Protein AF-A0A820KQS1-F1 (afdb_monomer_lite)

Secondary structure (DSSP, 8-state):
-HHHHIIIIITT---HHHHHHHHHHHHHHTS-S-HHHHH-TTSTTSHHHHHHHHHHHTTT--HHHHHHHHHHHTT----HHHHHIIIIIS--TTSHHHHHHH-GGGTT-HHHHHHHHHHHHHHHHHHHTT--GGGGGGGGG--

Sequence (143 aa):
SIYRIISEGLVNVNNELFRDQFKKQFALDCLNISQDKLKQIYNPENPLYYLINIYKETKGTSQLVNDLICLTTNKIQFNINEILRDGFEKPTRTSCIYAILFEDYFKGSLLNQTIIDQLLALWNTWEDEGFRANQLQSWKKIF

pLDDT: mean 87.85, std 11.93, range [34.06, 97.31]

Structure (mmCIF, N/CA/C/O backbone):
data_AF-A0A820KQS1-F1
#
_entry.id   AF-A0A820KQS1-F1
#
loop_
_atom_site.group_PDB
_atom_site.id
_atom_site.type_symbol
_atom_site.label_atom_id
_atom_site.label_alt_id
_atom_site.label_comp_id
_atom_site.label_asym_id
_atom_site.label_entity_id
_atom_site.label_seq_id
_atom_site.pdbx_PDB_ins_code
_atom_site.Cartn_x
_atom_site.Cartn_y
_atom_site.Cartn_z
_atom_site.occupancy
_atom_site.B_iso_or_equiv
_atom_site.auth_seq_id
_atom_site.auth_comp_id
_atom_site.auth_asym_id
_atom_site.auth_atom_id
_atom_site.pdbx_PDB_model_num
ATOM 1 N N . SER A 1 1 ? -10.118 11.319 16.706 1.00 84.88 1 SER A N 1
ATOM 2 C CA . SER A 1 1 ? -9.615 10.894 15.385 1.00 84.88 1 SER A CA 1
ATOM 3 C C . SER A 1 1 ? -10.002 9.442 15.153 1.00 84.88 1 SER A C 1
ATOM 5 O O . SER A 1 1 ? -9.972 8.683 16.118 1.00 84.88 1 SER A O 1
ATOM 7 N N . ILE A 1 2 ? -10.369 9.058 13.924 1.00 92.56 2 ILE A N 1
ATOM 8 C CA . ILE A 1 2 ? -10.738 7.676 13.557 1.00 92.56 2 ILE A CA 1
ATOM 9 C C . ILE A 1 2 ? -9.634 6.670 13.910 1.00 92.56 2 ILE A C 1
ATOM 11 O O . ILE A 1 2 ? -9.920 5.594 14.419 1.00 92.56 2 ILE A O 1
ATOM 15 N N . TYR A 1 3 ? -8.368 7.067 13.770 1.00 94.31 3 TYR A N 1
ATOM 16 C CA . TYR A 1 3 ? -7.217 6.218 14.084 1.00 94.31 3 TYR A CA 1
ATOM 17 C C . TYR A 1 3 ? -7.125 5.859 15.569 1.00 94.31 3 TYR A C 1
ATOM 19 O O . TYR A 1 3 ? -6.745 4.743 15.896 1.00 94.31 3 TYR A O 1
ATOM 27 N N . ARG A 1 4 ? -7.566 6.759 16.461 1.00 93.38 4 ARG A N 1
ATOM 28 C CA . ARG A 1 4 ? -7.652 6.476 17.900 1.00 93.38 4 ARG A CA 1
ATOM 29 C C . ARG A 1 4 ? -8.729 5.432 18.204 1.00 93.38 4 ARG A C 1
ATOM 31 O O . ARG A 1 4 ? -8.521 4.543 19.014 1.00 93.38 4 ARG A O 1
ATOM 38 N N . ILE A 1 5 ? -9.878 5.526 17.530 1.00 93.88 5 ILE A N 1
ATOM 39 C CA . ILE A 1 5 ? -10.958 4.535 17.668 1.00 93.88 5 ILE A CA 1
ATOM 40 C C . ILE A 1 5 ? -10.456 3.162 17.211 1.00 93.88 5 ILE A C 1
ATOM 42 O O . ILE A 1 5 ? -10.707 2.160 17.876 1.00 93.88 5 ILE A O 1
ATOM 46 N N . ILE A 1 6 ? -9.709 3.128 16.103 1.00 94.88 6 ILE A N 1
ATOM 47 C CA . ILE A 1 6 ? -9.109 1.894 15.600 1.00 94.88 6 ILE A CA 1
ATOM 48 C C . ILE A 1 6 ? -8.142 1.313 16.636 1.00 94.88 6 ILE A C 1
ATOM 50 O O . ILE A 1 6 ? -8.329 0.161 17.023 1.00 94.88 6 ILE A O 1
ATOM 54 N N . SER A 1 7 ? -7.170 2.101 17.109 1.00 93.69 7 SER A N 1
ATOM 55 C CA . SER A 1 7 ? -6.116 1.638 18.021 1.00 93.69 7 SER A CA 1
ATOM 56 C C . SER A 1 7 ? -6.643 1.185 19.385 1.00 93.69 7 SER A C 1
ATOM 58 O O . SER A 1 7 ? -6.185 0.178 19.912 1.00 93.69 7 SER A O 1
ATOM 60 N N . GLU A 1 8 ? -7.611 1.903 19.959 1.00 91.88 8 GLU A N 1
ATOM 61 C CA . GLU A 1 8 ? -8.105 1.639 21.318 1.00 91.88 8 GLU A CA 1
ATOM 62 C C . GLU A 1 8 ? -9.246 0.613 21.354 1.00 91.88 8 GLU A C 1
ATOM 64 O O . GLU A 1 8 ? -9.420 -0.070 22.362 1.00 91.88 8 GLU A O 1
ATOM 69 N N . GLY A 1 9 ? -10.041 0.505 20.282 1.00 89.12 9 GLY A N 1
ATOM 70 C CA . GLY A 1 9 ? -11.312 -0.224 20.326 1.00 89.12 9 GLY A CA 1
ATOM 71 C C . GLY A 1 9 ? -11.516 -1.286 19.252 1.00 89.12 9 GLY A C 1
ATOM 72 O O . GLY A 1 9 ? -12.301 -2.206 19.474 1.00 89.12 9 GLY A O 1
ATOM 73 N N . LEU A 1 10 ? -10.846 -1.193 18.097 1.00 93.88 10 LEU A N 1
ATOM 74 C CA . LEU A 1 10 ? -11.182 -2.034 16.938 1.00 93.88 10 LEU A CA 1
ATOM 75 C C . LEU A 1 10 ? -10.072 -2.999 16.503 1.00 93.88 10 LEU A C 1
ATOM 77 O O . LEU A 1 10 ? -10.296 -3.803 15.598 1.00 93.88 10 LEU A O 1
ATOM 81 N N . VAL A 1 11 ? -8.904 -2.981 17.154 1.00 93.31 11 VAL A N 1
ATOM 82 C CA . VAL A 1 11 ? -7.760 -3.829 16.767 1.00 93.31 11 VAL A CA 1
ATOM 83 C C . VAL A 1 11 ? -8.070 -5.331 16.784 1.00 93.31 11 VAL A C 1
ATOM 85 O O . VAL A 1 11 ? -7.548 -6.062 15.946 1.00 93.31 11 VAL A O 1
ATOM 88 N N . ASN A 1 12 ? -8.964 -5.782 17.667 1.00 93.12 12 ASN A N 1
ATOM 89 C CA . ASN A 1 12 ? -9.320 -7.197 17.839 1.00 93.12 12 ASN A CA 1
ATOM 90 C C . ASN A 1 12 ? -10.604 -7.608 17.095 1.00 93.12 12 ASN A C 1
ATOM 92 O O . ASN A 1 12 ? -11.123 -8.704 17.310 1.00 93.12 12 ASN A O 1
ATOM 96 N N . VAL A 1 13 ? -11.166 -6.733 16.254 1.00 94.00 13 VAL A N 1
ATOM 97 C CA . VAL A 1 13 ? -12.422 -7.028 15.558 1.00 94.00 13 VAL A CA 1
ATOM 98 C C . VAL A 1 13 ? -12.186 -7.995 14.400 1.00 94.00 13 VAL A C 1
ATOM 100 O O . VAL A 1 13 ? -11.560 -7.658 13.397 1.00 94.00 13 VAL A O 1
ATOM 103 N N . ASN A 1 14 ? -12.780 -9.183 14.520 1.00 92.38 14 ASN A N 1
ATOM 104 C CA . ASN A 1 14 ? -12.733 -10.233 13.498 1.00 92.38 14 ASN A CA 1
ATOM 105 C C . ASN A 1 14 ? -14.063 -10.410 12.743 1.00 92.38 14 ASN A C 1
ATOM 107 O O . ASN A 1 14 ? -14.132 -11.198 11.806 1.00 92.38 14 ASN A O 1
ATOM 111 N N . ASN A 1 15 ? -15.127 -9.698 13.134 1.00 95.81 15 ASN A N 1
ATOM 112 C CA . ASN A 1 15 ? -16.430 -9.794 12.473 1.00 95.81 15 ASN A CA 1
ATOM 113 C C . ASN A 1 15 ? -16.373 -9.191 11.059 1.00 95.81 15 ASN A C 1
ATOM 115 O O . ASN A 1 15 ? -16.252 -7.977 10.907 1.00 95.81 15 ASN A O 1
ATOM 119 N N . GLU A 1 16 ? -16.483 -10.039 10.038 1.00 95.62 16 GLU A N 1
ATOM 120 C CA . GLU A 1 16 ? -16.318 -9.662 8.629 1.00 95.62 16 GLU A CA 1
ATOM 121 C C . GLU A 1 16 ? -17.328 -8.605 8.160 1.00 95.62 16 GLU A C 1
ATOM 123 O O . GLU A 1 16 ? -16.925 -7.594 7.589 1.00 95.62 16 GLU A O 1
ATOM 128 N N . LEU A 1 17 ? -18.616 -8.767 8.490 1.00 96.81 17 LEU A N 1
ATOM 129 C CA . LEU A 1 17 ? -19.666 -7.809 8.116 1.00 96.81 17 LEU A CA 1
ATOM 130 C C . LEU A 1 17 ? -19.375 -6.402 8.649 1.00 96.81 17 LEU A C 1
ATOM 132 O O . LEU A 1 17 ? -19.512 -5.418 7.919 1.00 96.81 17 LEU A O 1
ATOM 136 N N . PHE A 1 18 ? -18.946 -6.301 9.909 1.00 96.75 18 PHE A N 1
ATOM 137 C CA . PHE A 1 18 ? -18.534 -5.031 10.491 1.00 96.75 18 PHE A CA 1
ATOM 138 C C . PHE A 1 18 ? -17.314 -4.461 9.766 1.00 96.75 18 PHE A C 1
ATOM 140 O O . PHE A 1 18 ? -17.323 -3.285 9.402 1.00 96.75 18 PHE A O 1
ATOM 147 N N . ARG A 1 19 ? -16.270 -5.271 9.528 1.00 97.31 19 ARG A N 1
ATOM 148 C CA . ARG A 1 19 ? -15.062 -4.796 8.834 1.00 97.31 19 ARG A CA 1
ATOM 149 C C . ARG A 1 19 ? -15.382 -4.279 7.437 1.00 97.31 19 ARG A C 1
ATOM 151 O O . ARG A 1 19 ? -14.847 -3.250 7.037 1.00 97.31 19 ARG A O 1
ATOM 158 N N . ASP A 1 20 ? -16.268 -4.946 6.707 1.00 96.94 20 ASP A N 1
ATOM 159 C CA . ASP A 1 20 ? -16.684 -4.532 5.369 1.00 96.94 20 ASP A CA 1
ATOM 160 C C . ASP A 1 20 ? -17.440 -3.205 5.371 1.00 96.94 20 ASP A C 1
ATOM 162 O O . ASP A 1 20 ? -17.176 -2.339 4.532 1.00 96.94 20 ASP A O 1
ATOM 166 N N . GLN A 1 21 ? -18.349 -3.007 6.325 1.00 96.94 21 GLN A N 1
ATOM 167 C CA . GLN A 1 21 ? -19.032 -1.725 6.497 1.00 96.94 21 GLN A CA 1
ATOM 168 C C . GLN A 1 21 ? -18.049 -0.620 6.896 1.00 96.94 21 GLN A C 1
ATOM 170 O O . GLN A 1 21 ? -18.072 0.468 6.319 1.00 96.94 21 GLN A O 1
ATOM 175 N N . PHE A 1 22 ? -17.134 -0.918 7.819 1.00 97.12 22 PHE A N 1
ATOM 176 C CA . PHE A 1 22 ? -16.121 0.027 8.268 1.00 97.12 22 PHE A CA 1
ATOM 177 C C . PHE A 1 22 ? -15.175 0.434 7.131 1.00 97.12 22 PHE A C 1
ATOM 179 O O . PHE A 1 22 ? -14.928 1.622 6.944 1.00 97.12 22 PHE A O 1
ATOM 186 N N . LYS A 1 23 ? -14.697 -0.520 6.317 1.00 96.75 23 LYS A N 1
ATOM 187 C CA . LYS A 1 23 ? -13.874 -0.259 5.121 1.00 96.75 23 LYS A CA 1
ATOM 188 C C . LYS A 1 23 ? -14.552 0.720 4.166 1.00 96.75 23 LYS A C 1
ATOM 190 O O . LYS A 1 23 ? -13.906 1.647 3.681 1.00 96.75 23 LYS A O 1
ATOM 195 N N . LYS A 1 24 ? -15.850 0.530 3.899 1.00 95.88 24 LYS A N 1
ATOM 196 C CA . LYS A 1 24 ? -16.622 1.418 3.016 1.00 95.88 24 LYS A CA 1
ATOM 197 C C . LYS A 1 24 ? -16.666 2.843 3.562 1.00 95.88 24 LYS A C 1
ATOM 199 O O . LYS A 1 24 ? -16.377 3.775 2.818 1.00 95.88 24 LYS A O 1
ATOM 204 N N . GLN A 1 25 ? -16.960 3.002 4.851 1.00 95.94 25 GLN A N 1
ATOM 205 C CA . GLN A 1 25 ? -17.006 4.321 5.484 1.00 95.94 25 GLN A CA 1
ATOM 206 C C . GLN A 1 25 ? -15.620 4.982 5.518 1.00 95.94 25 GLN A C 1
ATOM 208 O O . GLN A 1 25 ? -15.463 6.129 5.110 1.00 95.94 25 GLN A O 1
ATOM 213 N N . PHE A 1 26 ? -14.585 4.229 5.892 1.00 96.62 26 PHE A N 1
ATOM 214 C CA . PHE A 1 26 ? -13.202 4.699 5.885 1.00 96.62 26 PHE A CA 1
ATOM 215 C C . PHE A 1 26 ? -12.758 5.182 4.497 1.00 96.62 26 PHE A C 1
ATOM 217 O O . PHE A 1 26 ? -12.085 6.206 4.374 1.00 96.62 26 PHE A O 1
ATOM 224 N N . ALA A 1 27 ? -13.152 4.480 3.430 1.00 95.12 27 ALA A N 1
ATOM 225 C CA . ALA A 1 27 ? -12.828 4.885 2.066 1.00 95.12 27 ALA A CA 1
ATOM 226 C C . ALA A 1 27 ? -13.428 6.245 1.681 1.00 95.12 27 ALA A C 1
ATOM 228 O O . ALA A 1 27 ? -12.802 6.975 0.909 1.00 95.12 27 ALA A O 1
ATOM 229 N N . LEU A 1 28 ? -14.617 6.568 2.194 1.00 93.56 28 LEU A N 1
ATOM 230 C CA . LEU A 1 28 ? -15.290 7.845 1.958 1.00 93.56 28 LEU A CA 1
ATOM 231 C C . LEU A 1 28 ? -14.639 8.970 2.770 1.00 93.56 28 LEU A C 1
ATOM 233 O O . LEU A 1 28 ? -14.361 10.034 2.222 1.00 93.56 28 LEU A O 1
ATOM 237 N N . ASP A 1 29 ? -14.337 8.705 4.040 1.00 92.88 29 ASP A N 1
ATOM 238 C CA . ASP A 1 29 ? -13.900 9.737 4.984 1.00 92.88 29 ASP A CA 1
ATOM 239 C C . ASP A 1 29 ? -12.397 10.031 4.916 1.00 92.88 29 ASP A C 1
ATOM 241 O O . ASP A 1 29 ? -11.966 11.151 5.183 1.00 92.88 29 ASP A O 1
ATOM 245 N N . CYS A 1 30 ? -11.575 9.024 4.604 1.00 94.19 30 CYS A N 1
ATOM 246 C CA . CYS A 1 30 ? -10.115 9.113 4.722 1.00 94.19 30 CYS A CA 1
ATOM 247 C C . CYS A 1 30 ? -9.380 8.972 3.388 1.00 94.19 30 CYS A C 1
ATOM 249 O O . CYS A 1 30 ? -8.251 9.440 3.268 1.00 94.19 30 CYS A O 1
ATOM 251 N N . LEU A 1 31 ? -9.988 8.333 2.383 1.00 93.12 31 LEU A N 1
ATOM 252 C CA . LEU A 1 31 ? -9.308 8.001 1.124 1.00 93.12 31 LEU A CA 1
ATOM 253 C C . LEU A 1 31 ? -9.721 8.882 -0.060 1.00 93.12 31 LEU A C 1
ATOM 255 O O . LEU A 1 31 ? -9.468 8.508 -1.208 1.00 93.12 31 LEU A O 1
ATOM 259 N N . ASN A 1 32 ? -10.356 10.025 0.202 1.00 91.00 32 ASN A N 1
ATOM 260 C CA . ASN A 1 32 ? -10.630 11.053 -0.799 1.00 91.00 32 ASN A CA 1
ATOM 261 C C . ASN A 1 32 ? -9.507 12.107 -0.817 1.00 91.00 32 ASN A C 1
ATOM 263 O O . ASN A 1 32 ? -9.712 13.275 -0.493 1.00 91.00 32 ASN A O 1
ATOM 267 N N . ILE A 1 33 ? -8.291 11.663 -1.136 1.00 91.94 33 ILE A N 1
ATOM 268 C CA . ILE A 1 33 ? -7.088 12.501 -1.220 1.00 91.94 33 ILE A CA 1
ATOM 269 C C . ILE A 1 33 ? -6.368 12.255 -2.554 1.00 91.94 33 ILE A C 1
ATOM 271 O O . ILE A 1 33 ? -6.590 11.235 -3.208 1.00 91.94 33 ILE A O 1
ATOM 275 N N . SER A 1 34 ? -5.515 13.191 -2.981 1.00 93.50 34 SER A N 1
ATOM 276 C CA . SER A 1 34 ? -4.801 13.078 -4.259 1.00 93.50 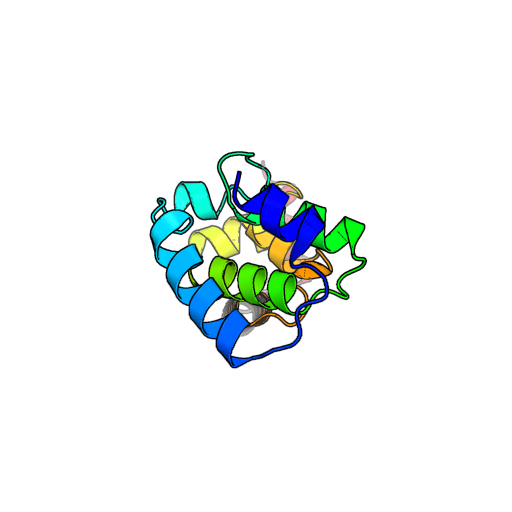34 SER A CA 1
ATOM 277 C C . SER A 1 34 ? -3.788 11.927 -4.268 1.00 93.50 34 SER A C 1
ATOM 279 O O . SER A 1 34 ? -3.272 11.523 -3.224 1.00 93.50 34 SER A O 1
ATOM 281 N N . GLN A 1 35 ? -3.450 11.437 -5.467 1.00 92.75 35 GLN A N 1
ATOM 282 C CA . GLN A 1 35 ? -2.415 10.410 -5.653 1.00 92.75 35 GLN A CA 1
ATOM 283 C C . GLN A 1 35 ? -1.070 10.832 -5.051 1.00 92.75 35 GLN A C 1
ATOM 285 O O . GLN A 1 35 ? -0.435 10.040 -4.360 1.00 92.75 35 GLN A O 1
ATOM 290 N N . ASP A 1 36 ? -0.673 12.094 -5.231 1.00 91.88 36 ASP A N 1
ATOM 291 C CA . ASP A 1 36 ? 0.569 12.619 -4.655 1.00 91.88 36 ASP A CA 1
ATOM 292 C C . ASP A 1 36 ? 0.577 12.513 -3.128 1.00 91.88 36 ASP A C 1
ATOM 294 O O . ASP A 1 36 ? 1.584 12.121 -2.541 1.00 91.88 36 ASP A O 1
ATOM 298 N N . LYS A 1 37 ? -0.559 12.792 -2.474 1.00 92.81 37 LYS A N 1
ATOM 299 C CA . LYS A 1 37 ? -0.690 12.630 -1.021 1.00 92.81 37 LYS A CA 1
ATOM 300 C C . LYS A 1 37 ? -0.681 11.157 -0.610 1.00 92.81 37 LYS A C 1
ATOM 302 O O . LYS A 1 37 ? 0.006 10.819 0.351 1.00 92.81 37 LYS A O 1
ATOM 307 N N . LEU A 1 38 ? -1.365 10.274 -1.347 1.00 93.12 38 LEU A N 1
ATOM 308 C CA . LEU A 1 38 ? -1.369 8.824 -1.078 1.00 93.12 38 LEU A CA 1
ATOM 309 C C . LEU A 1 38 ? 0.024 8.192 -1.177 1.00 93.12 38 LEU A C 1
ATOM 311 O O . LEU A 1 38 ? 0.322 7.257 -0.435 1.00 93.12 38 LEU A O 1
ATOM 315 N N . LYS A 1 39 ? 0.890 8.720 -2.044 1.00 92.94 39 LYS A N 1
ATOM 316 C CA . LYS A 1 39 ? 2.277 8.260 -2.199 1.00 92.94 39 LYS A CA 1
ATOM 317 C C . LYS A 1 39 ? 3.204 8.760 -1.085 1.00 92.94 39 LYS A C 1
ATOM 319 O O . LYS A 1 39 ? 4.259 8.179 -0.853 1.00 92.94 39 LYS A O 1
ATOM 324 N N . GLN A 1 40 ? 2.830 9.800 -0.342 1.00 92.00 40 GLN A N 1
ATOM 325 C CA . GLN A 1 40 ? 3.621 10.307 0.785 1.00 92.00 40 GLN A CA 1
ATOM 326 C C . GLN A 1 40 ? 3.341 9.517 2.073 1.00 92.00 40 GLN A C 1
ATOM 328 O O . GLN A 1 40 ? 2.794 10.049 3.032 1.00 92.00 40 GLN A O 1
ATOM 333 N N . ILE A 1 41 ? 3.708 8.236 2.115 1.00 90.75 41 ILE A N 1
ATOM 334 C CA . ILE A 1 41 ? 3.343 7.317 3.216 1.00 90.75 41 ILE A CA 1
ATOM 335 C C . ILE A 1 41 ? 3.895 7.710 4.598 1.00 90.75 41 ILE A C 1
ATOM 337 O O . ILE A 1 41 ? 3.377 7.267 5.619 1.00 90.75 41 ILE A O 1
ATOM 341 N N . TYR A 1 42 ? 4.937 8.545 4.636 1.00 88.75 42 TYR A N 1
ATOM 342 C CA . TYR A 1 42 ? 5.530 9.072 5.869 1.00 88.75 42 TYR A CA 1
ATOM 343 C C . TYR A 1 42 ? 4.927 10.419 6.299 1.00 88.75 42 TYR A C 1
ATOM 345 O O . TYR A 1 42 ? 5.311 10.954 7.337 1.00 88.75 42 TYR A O 1
ATOM 353 N N . ASN A 1 43 ? 4.006 10.984 5.513 1.00 91.62 43 ASN A N 1
ATOM 354 C CA . ASN A 1 43 ? 3.324 12.231 5.840 1.00 91.62 43 ASN A CA 1
ATOM 355 C C . ASN A 1 43 ? 2.170 11.950 6.826 1.00 91.62 43 ASN A C 1
ATOM 357 O O . ASN A 1 43 ? 1.331 11.104 6.523 1.00 91.62 43 ASN A O 1
ATOM 361 N N . PRO A 1 44 ? 2.067 12.671 7.958 1.00 91.31 44 PRO A N 1
ATOM 362 C CA . PRO A 1 44 ? 0.942 12.549 8.889 1.00 91.31 44 PRO A CA 1
ATOM 363 C C . PRO A 1 44 ? -0.441 12.832 8.282 1.00 91.31 44 PRO A C 1
ATOM 365 O O . PRO A 1 44 ? -1.444 12.412 8.843 1.00 91.31 44 PRO A O 1
ATOM 368 N N . GLU A 1 45 ? -0.533 13.522 7.144 1.00 89.69 45 GLU A N 1
ATOM 369 C CA . GLU A 1 45 ? -1.798 13.680 6.411 1.00 89.69 45 GLU A CA 1
ATOM 370 C C . GLU A 1 45 ? -2.217 12.413 5.647 1.00 89.69 45 GLU A C 1
ATOM 372 O O . GLU A 1 45 ? -3.360 12.308 5.200 1.00 89.69 45 GLU A O 1
ATOM 377 N N . ASN A 1 46 ? -1.308 11.450 5.470 1.00 92.56 46 ASN A N 1
ATOM 378 C CA . ASN A 1 46 ? -1.575 10.202 4.772 1.00 92.56 46 ASN A CA 1
ATOM 379 C C . ASN A 1 46 ? -2.174 9.161 5.739 1.00 92.56 46 ASN A C 1
ATOM 381 O O . ASN A 1 46 ? -1.563 8.850 6.763 1.00 92.56 46 ASN A O 1
ATOM 385 N N . PRO A 1 47 ? -3.320 8.542 5.410 1.00 94.19 47 PRO A N 1
ATOM 386 C CA . PRO A 1 47 ? -3.917 7.485 6.223 1.00 94.19 47 PRO A CA 1
ATOM 387 C C . PRO A 1 47 ? -2.982 6.307 6.529 1.00 94.19 47 PRO A C 1
ATOM 389 O O . PRO A 1 47 ? -3.031 5.761 7.634 1.00 94.19 47 PRO A O 1
ATOM 392 N N . LEU A 1 48 ? -2.092 5.938 5.599 1.00 94.44 48 LEU A N 1
ATOM 393 C CA . LEU A 1 48 ? -1.112 4.870 5.811 1.00 94.44 48 LEU A CA 1
ATOM 394 C C . LEU A 1 48 ? -0.154 5.178 6.956 1.00 94.44 48 LEU A C 1
ATOM 396 O O . LEU A 1 48 ? 0.215 4.247 7.662 1.00 94.44 48 LEU A O 1
ATOM 400 N N . TYR A 1 49 ? 0.195 6.445 7.198 1.00 94.38 49 TYR A N 1
ATOM 401 C CA . TYR A 1 49 ? 1.082 6.815 8.303 1.00 94.38 49 TYR A CA 1
ATOM 402 C C . TYR A 1 49 ? 0.552 6.275 9.638 1.00 94.38 49 TYR A C 1
ATOM 404 O O . TYR A 1 49 ? 1.262 5.595 10.380 1.00 94.38 49 TYR A O 1
ATOM 412 N N . TYR A 1 50 ? -0.732 6.513 9.914 1.00 95.25 50 TYR A N 1
ATOM 413 C CA . TYR A 1 50 ? -1.368 6.041 11.139 1.00 95.25 50 TYR A CA 1
ATOM 414 C C . TYR A 1 50 ? -1.619 4.534 11.120 1.00 95.25 50 TYR A C 1
ATOM 416 O O . TYR A 1 50 ? -1.352 3.867 12.117 1.00 95.25 50 TYR A O 1
ATOM 424 N N . LEU A 1 51 ? -2.093 3.982 10.000 1.00 95.75 51 LEU A N 1
ATOM 425 C CA . LEU A 1 51 ? -2.365 2.546 9.895 1.00 95.75 51 LEU A CA 1
ATOM 426 C C . LEU A 1 51 ? -1.097 1.700 10.088 1.00 95.75 51 LEU A C 1
ATOM 428 O O . LEU A 1 51 ? -1.147 0.684 10.775 1.00 95.75 51 LEU A O 1
ATOM 432 N N . ILE A 1 52 ? 0.046 2.142 9.557 1.00 94.56 52 ILE A N 1
ATOM 433 C CA . ILE A 1 52 ? 1.346 1.479 9.733 1.00 94.56 52 ILE A CA 1
ATOM 434 C C . ILE A 1 52 ? 1.792 1.531 11.198 1.00 94.56 52 ILE A C 1
ATOM 436 O O . I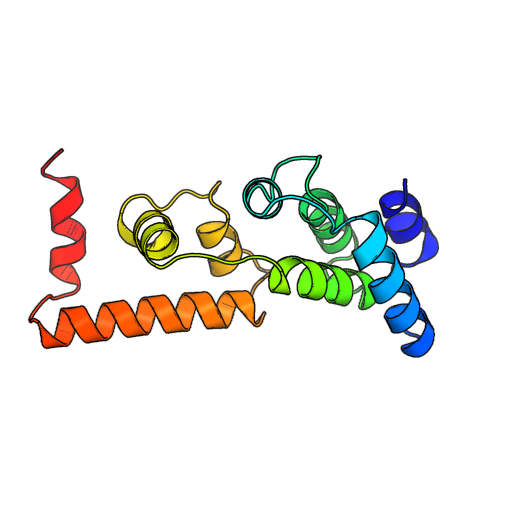LE A 1 52 ? 2.330 0.548 11.709 1.00 94.56 52 ILE A O 1
ATOM 440 N N . ASN A 1 53 ? 1.563 2.644 11.899 1.00 94.75 53 ASN A N 1
ATOM 441 C CA . ASN A 1 53 ? 1.886 2.734 13.324 1.00 94.75 53 ASN A CA 1
ATOM 442 C C . ASN A 1 53 ? 1.045 1.745 14.147 1.00 94.75 53 ASN A C 1
ATOM 444 O O . ASN A 1 53 ? 1.606 0.973 14.922 1.00 94.75 53 ASN A O 1
ATOM 448 N N . ILE A 1 54 ? -0.265 1.667 13.891 1.00 95.62 54 ILE A N 1
ATOM 449 C CA . ILE A 1 54 ? -1.150 0.699 14.561 1.00 95.62 54 ILE A CA 1
ATOM 450 C C . ILE A 1 54 ? -0.758 -0.744 14.196 1.00 95.62 54 ILE A C 1
ATOM 452 O O . ILE A 1 54 ? -0.754 -1.632 15.050 1.00 95.62 54 ILE A O 1
ATOM 456 N N . TYR A 1 55 ? -0.375 -1.002 12.941 1.00 95.00 55 TYR A N 1
ATOM 457 C CA . TYR A 1 55 ? 0.142 -2.306 12.519 1.00 95.00 55 TYR A CA 1
ATOM 458 C C . TYR A 1 55 ? 1.374 -2.707 13.339 1.00 95.00 55 TYR A C 1
ATOM 460 O O . TYR A 1 55 ? 1.448 -3.832 13.830 1.00 95.00 55 TYR A O 1
ATOM 468 N N . LYS A 1 56 ? 2.327 -1.786 13.536 1.00 94.00 56 LYS A N 1
ATOM 469 C CA . LYS A 1 56 ? 3.540 -2.033 14.329 1.00 94.00 56 LYS A CA 1
ATOM 470 C C . LYS A 1 56 ? 3.214 -2.298 15.800 1.00 94.00 56 LYS A C 1
ATOM 472 O O . LYS A 1 56 ? 3.733 -3.257 16.365 1.00 94.00 56 LYS A O 1
ATOM 477 N N . GLU A 1 57 ? 2.324 -1.507 16.396 1.00 94.12 57 GLU A N 1
ATOM 478 C CA . GLU A 1 57 ? 1.873 -1.679 17.787 1.00 94.12 57 GLU A CA 1
ATOM 479 C C . GLU A 1 57 ? 1.185 -3.033 18.009 1.00 94.12 57 GLU A C 1
ATOM 481 O O . GLU A 1 57 ? 1.444 -3.720 18.997 1.00 94.12 57 GLU A O 1
ATOM 486 N N . THR A 1 58 ? 0.361 -3.459 17.050 1.00 93.38 58 THR A N 1
ATOM 487 C CA . THR A 1 58 ? -0.364 -4.741 17.089 1.00 93.38 58 THR A CA 1
ATOM 488 C C . THR A 1 58 ? 0.439 -5.916 16.528 1.00 93.38 58 THR A C 1
ATOM 490 O O . THR A 1 58 ? -0.074 -7.036 16.470 1.00 93.38 58 THR A O 1
ATOM 493 N N . LYS A 1 59 ? 1.691 -5.697 16.100 1.00 92.19 59 LYS A N 1
ATOM 494 C CA . LYS A 1 59 ? 2.548 -6.698 15.437 1.00 92.19 59 LYS A 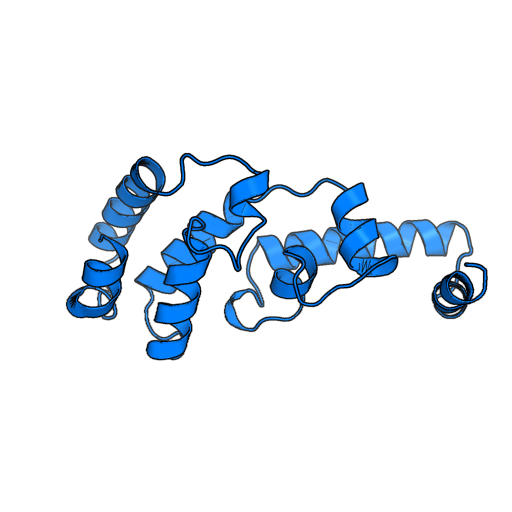CA 1
ATOM 495 C C . LYS A 1 59 ? 1.859 -7.390 14.247 1.00 92.19 59 LYS A C 1
ATOM 497 O O . LYS A 1 59 ? 2.037 -8.586 14.037 1.00 92.19 59 LYS A O 1
ATOM 502 N N . GLY A 1 60 ? 1.026 -6.654 13.513 1.00 90.38 60 GLY A N 1
ATOM 503 C CA . GLY A 1 60 ? 0.284 -7.147 12.348 1.00 90.38 60 GLY A CA 1
ATOM 504 C C . GLY A 1 60 ? -0.869 -8.109 12.646 1.00 90.38 60 GLY A C 1
ATOM 505 O O . GLY A 1 60 ? -1.438 -8.683 11.720 1.00 90.38 60 GLY A O 1
ATOM 506 N N . THR A 1 61 ? -1.251 -8.286 13.913 1.00 92.56 61 THR A N 1
ATOM 507 C CA . THR A 1 61 ? -2.320 -9.228 14.296 1.00 92.56 61 THR A CA 1
ATOM 508 C C . THR A 1 61 ? -3.730 -8.711 14.005 1.00 92.56 61 THR A C 1
ATOM 510 O O . THR A 1 61 ? -4.668 -9.503 13.906 1.00 92.56 61 THR A O 1
ATOM 513 N N . SER A 1 62 ? -3.901 -7.397 13.830 1.00 94.94 62 SER A N 1
ATOM 514 C CA . SER A 1 62 ? -5.216 -6.803 13.592 1.00 94.94 62 SER A CA 1
ATOM 515 C C . SER A 1 62 ? -5.681 -6.991 12.147 1.00 94.94 62 SER A C 1
ATOM 517 O O . SER A 1 62 ? -5.193 -6.331 11.228 1.00 94.94 62 SER A O 1
ATOM 519 N N . GLN A 1 63 ? -6.693 -7.842 11.948 1.00 93.75 63 GLN A N 1
ATOM 520 C CA . GLN A 1 63 ? -7.287 -8.076 10.626 1.00 93.75 63 GLN A CA 1
ATOM 521 C C . GLN A 1 63 ? -7.893 -6.802 10.028 1.00 93.75 63 GLN A C 1
ATOM 523 O O . GLN A 1 63 ? -7.713 -6.546 8.844 1.00 93.75 63 GLN A O 1
ATOM 528 N N . LEU A 1 64 ? -8.556 -5.971 10.841 1.00 96.19 64 LEU A N 1
ATOM 529 C CA . LEU A 1 64 ? -9.099 -4.692 10.378 1.00 96.19 64 LEU A CA 1
ATOM 530 C C . LEU A 1 64 ? -8.001 -3.744 9.885 1.00 96.19 64 LEU A C 1
ATOM 532 O O . LEU A 1 64 ? -8.166 -3.112 8.849 1.00 96.19 64 LEU A O 1
ATOM 536 N N . VAL A 1 65 ? -6.877 -3.642 10.595 1.00 95.94 65 VAL A N 1
ATOM 537 C CA . VAL A 1 65 ? -5.777 -2.764 10.168 1.00 95.94 65 VAL A CA 1
ATOM 538 C C . VAL A 1 65 ? -5.167 -3.264 8.859 1.00 95.94 65 VAL A C 1
ATOM 540 O O . VAL A 1 65 ? -4.954 -2.460 7.955 1.00 95.94 65 VAL A O 1
ATOM 543 N N . ASN A 1 66 ? -4.967 -4.577 8.717 1.00 93.25 66 ASN A N 1
ATOM 544 C CA . ASN A 1 66 ? -4.487 -5.184 7.471 1.00 93.25 66 ASN A CA 1
ATOM 545 C C . ASN A 1 66 ? -5.440 -4.904 6.296 1.00 93.25 66 ASN A C 1
ATOM 547 O O . ASN A 1 66 ? -5.004 -4.476 5.226 1.00 93.25 66 ASN A O 1
ATOM 551 N N . ASP A 1 67 ? -6.745 -5.062 6.524 1.00 94.25 67 ASP A N 1
ATOM 552 C CA . ASP A 1 67 ? -7.814 -4.736 5.577 1.00 94.25 67 ASP A CA 1
ATOM 553 C C . ASP A 1 67 ? -7.742 -3.268 5.112 1.00 94.25 67 ASP A C 1
ATOM 555 O O . ASP A 1 67 ? -7.851 -2.981 3.918 1.00 94.25 67 ASP A O 1
ATOM 559 N N . LEU A 1 68 ? -7.531 -2.329 6.040 1.00 95.75 68 LEU A N 1
ATOM 560 C CA . LEU A 1 68 ? -7.453 -0.894 5.748 1.00 95.75 68 LEU A CA 1
ATOM 561 C C . LEU A 1 68 ? -6.147 -0.498 5.047 1.00 95.75 68 LEU A C 1
ATOM 563 O O . LEU A 1 68 ? -6.174 0.361 4.161 1.00 95.75 68 LEU A O 1
ATOM 567 N N . ILE A 1 69 ? -5.017 -1.122 5.397 1.00 94.81 69 ILE A N 1
ATOM 568 C CA . ILE A 1 69 ? -3.745 -0.940 4.681 1.00 94.81 69 ILE A CA 1
ATOM 569 C C . ILE A 1 69 ? -3.917 -1.399 3.234 1.00 94.81 69 ILE A C 1
ATOM 571 O O . ILE A 1 69 ? -3.645 -0.617 2.328 1.00 94.81 69 ILE A O 1
ATOM 575 N N . CYS A 1 70 ? -4.445 -2.608 3.021 1.00 92.19 70 CYS A N 1
ATOM 576 C CA . CYS A 1 70 ? -4.697 -3.164 1.691 1.00 92.19 70 CYS A CA 1
ATOM 577 C C . CYS A 1 70 ? -5.652 -2.283 0.870 1.00 92.19 70 CYS A C 1
ATOM 579 O O . CYS A 1 70 ? -5.388 -1.950 -0.284 1.00 92.19 70 CYS A O 1
ATOM 581 N N . LEU A 1 71 ? -6.747 -1.829 1.483 1.00 93.88 71 LEU A N 1
ATOM 582 C CA . LEU A 1 71 ? -7.686 -0.908 0.847 1.00 93.88 71 LEU A CA 1
ATOM 583 C C . LEU A 1 71 ? -7.010 0.401 0.412 1.00 93.88 71 LEU A C 1
ATOM 585 O O . LEU A 1 71 ? -7.297 0.915 -0.670 1.00 93.88 71 LEU A O 1
ATOM 589 N N . THR A 1 72 ? -6.128 0.945 1.251 1.00 94.25 72 THR A N 1
ATOM 590 C CA . THR A 1 72 ? -5.436 2.204 0.962 1.00 94.25 72 THR A CA 1
ATOM 591 C C . THR A 1 72 ? -4.384 2.024 -0.129 1.00 94.25 72 THR A C 1
ATOM 593 O O . THR A 1 72 ? -4.322 2.838 -1.050 1.00 94.25 72 THR A O 1
ATOM 596 N N . THR A 1 73 ? -3.594 0.948 -0.079 1.00 92.38 73 THR A N 1
ATOM 597 C CA . THR A 1 73 ? -2.572 0.660 -1.094 1.00 92.38 73 THR A CA 1
ATOM 598 C C . THR A 1 73 ? -3.179 0.363 -2.457 1.00 92.38 73 THR A C 1
ATOM 600 O O . THR A 1 73 ? -2.656 0.840 -3.457 1.00 92.38 73 THR A O 1
ATOM 603 N N . ASN A 1 74 ? -4.330 -0.308 -2.524 1.00 89.88 74 ASN A N 1
ATOM 604 C CA . ASN A 1 74 ? -5.020 -0.577 -3.791 1.00 89.88 74 ASN A CA 1
ATOM 605 C C . ASN A 1 74 ? -5.469 0.691 -4.540 1.00 89.88 74 ASN A C 1
ATOM 607 O O . ASN A 1 74 ? -5.785 0.621 -5.726 1.00 89.88 74 ASN A O 1
ATOM 611 N N . LYS A 1 75 ? -5.505 1.856 -3.879 1.00 91.12 75 LYS A N 1
ATOM 612 C CA . LYS A 1 75 ? -5.774 3.141 -4.540 1.00 91.12 75 LYS A CA 1
ATOM 613 C C . LYS A 1 75 ? -4.525 3.824 -5.090 1.00 91.12 75 LYS A C 1
ATOM 615 O O . LYS A 1 75 ? -4.669 4.786 -5.843 1.00 91.12 75 LYS A O 1
ATOM 620 N N . ILE A 1 76 ? -3.329 3.387 -4.702 1.00 92.50 76 ILE A N 1
ATOM 621 C CA . ILE A 1 76 ? -2.076 3.992 -5.150 1.00 92.50 76 ILE A CA 1
ATOM 622 C C . ILE A 1 76 ? -1.795 3.529 -6.575 1.00 92.50 76 ILE A C 1
ATOM 624 O O . ILE A 1 76 ? -1.731 2.334 -6.852 1.00 92.50 76 ILE A O 1
ATOM 628 N N . GLN A 1 77 ? -1.596 4.485 -7.473 1.00 91.25 77 GLN A N 1
ATOM 629 C CA . GLN A 1 77 ? -1.244 4.216 -8.861 1.00 91.25 77 GLN A CA 1
ATOM 630 C C . GLN A 1 77 ? 0.144 4.758 -9.161 1.00 91.25 77 GLN A C 1
ATOM 632 O O . GLN A 1 77 ? 0.401 5.946 -8.968 1.00 91.25 77 GLN A O 1
ATOM 637 N N . PHE A 1 78 ? 1.020 3.908 -9.682 1.00 90.69 78 PHE A N 1
ATOM 638 C CA . PHE A 1 78 ? 2.321 4.324 -10.191 1.00 90.69 78 PHE A CA 1
ATOM 639 C C . PHE A 1 78 ? 2.327 4.282 -11.707 1.00 90.69 78 PHE A C 1
ATOM 641 O O . PHE A 1 78 ? 1.803 3.347 -12.312 1.00 90.69 78 PHE A O 1
ATOM 648 N N . ASN A 1 79 ? 2.943 5.289 -12.312 1.00 89.88 79 ASN A N 1
ATOM 649 C CA . ASN A 1 79 ? 3.351 5.184 -13.701 1.00 89.88 79 ASN A CA 1
ATOM 650 C C . ASN A 1 79 ? 4.728 4.507 -13.802 1.00 89.88 79 ASN A C 1
ATOM 652 O O . ASN A 1 79 ? 5.489 4.431 -12.834 1.00 89.88 79 ASN A O 1
ATOM 656 N N . ILE A 1 80 ? 5.057 4.037 -15.004 1.00 86.50 80 ILE A N 1
ATOM 657 C CA . ILE A 1 80 ? 6.295 3.297 -15.256 1.00 86.50 80 ILE A CA 1
ATOM 658 C C . ILE A 1 80 ? 7.556 4.123 -14.959 1.00 86.50 80 ILE A C 1
ATOM 660 O O . ILE A 1 80 ? 8.541 3.584 -14.465 1.00 86.50 80 ILE A O 1
ATOM 664 N N . ASN A 1 81 ? 7.510 5.442 -15.177 1.00 88.12 81 ASN A N 1
ATOM 665 C CA . ASN A 1 81 ? 8.641 6.334 -14.914 1.00 88.12 81 ASN A CA 1
ATOM 666 C C . ASN A 1 81 ? 8.916 6.460 -13.411 1.00 88.12 81 ASN A C 1
ATOM 668 O O . ASN A 1 81 ? 10.070 6.524 -13.001 1.00 88.12 81 ASN A O 1
ATOM 672 N N . GLU A 1 82 ? 7.875 6.477 -12.576 1.00 89.12 82 GLU A N 1
ATOM 673 C CA . GLU A 1 82 ? 8.027 6.452 -11.119 1.00 89.12 82 GLU A CA 1
ATOM 674 C C . GLU A 1 82 ? 8.678 5.145 -10.659 1.00 89.12 82 GLU A C 1
ATOM 676 O O . GLU A 1 82 ? 9.601 5.181 -9.849 1.00 89.12 82 GLU A O 1
ATOM 681 N N . ILE A 1 83 ? 8.242 4.010 -11.214 1.00 89.06 83 ILE A N 1
ATOM 682 C CA . ILE A 1 83 ? 8.787 2.677 -10.910 1.00 89.06 83 ILE A CA 1
ATOM 683 C C . ILE A 1 83 ? 10.252 2.565 -11.328 1.00 89.06 83 ILE A C 1
ATOM 685 O O . ILE A 1 83 ? 11.073 2.108 -10.536 1.00 89.06 83 ILE A O 1
ATOM 689 N N . LEU A 1 84 ? 10.602 3.035 -12.525 1.00 85.38 84 LEU A N 1
ATOM 690 C CA . LEU A 1 84 ? 11.987 3.082 -12.996 1.00 85.38 84 LEU A CA 1
ATOM 691 C C . LEU A 1 84 ? 12.859 3.962 -12.102 1.00 85.38 84 LEU A C 1
ATOM 693 O O . LEU A 1 84 ? 13.917 3.531 -11.635 1.00 85.38 84 LEU A O 1
ATOM 697 N N . ARG A 1 85 ? 12.387 5.178 -11.815 1.00 85.88 85 ARG A N 1
ATOM 698 C CA . ARG A 1 85 ? 13.119 6.140 -10.996 1.00 85.88 85 ARG A CA 1
ATOM 699 C C . ARG A 1 85 ? 13.374 5.593 -9.596 1.00 85.88 85 ARG A C 1
ATOM 701 O O . ARG A 1 85 ? 14.511 5.610 -9.138 1.00 85.88 85 ARG A O 1
ATOM 708 N N . ASP A 1 86 ? 12.342 5.111 -8.911 1.00 85.25 86 ASP A N 1
ATOM 709 C CA . ASP A 1 86 ? 12.448 4.738 -7.496 1.00 85.25 86 ASP A CA 1
ATOM 710 C C . ASP A 1 86 ? 12.902 3.279 -7.298 1.00 85.25 86 ASP A C 1
ATOM 712 O O . ASP A 1 86 ? 13.364 2.923 -6.213 1.00 85.25 86 ASP A O 1
ATOM 716 N N . GLY A 1 87 ? 12.815 2.439 -8.334 1.00 80.88 87 GLY A N 1
ATOM 717 C CA . GLY A 1 87 ? 13.307 1.060 -8.335 1.00 80.88 87 GLY A CA 1
ATOM 718 C C . GLY A 1 87 ? 14.768 0.926 -8.776 1.00 80.88 87 GLY A C 1
ATOM 719 O O . GLY A 1 87 ? 15.523 0.181 -8.151 1.00 80.88 87 GLY A O 1
ATOM 720 N N . PHE A 1 88 ? 15.188 1.664 -9.811 1.00 77.69 88 PHE A N 1
ATOM 721 C CA . PHE A 1 88 ? 16.505 1.498 -10.441 1.00 77.69 88 PHE A CA 1
ATOM 722 C C . PHE A 1 88 ? 17.391 2.752 -10.387 1.00 77.69 88 PHE A C 1
ATOM 724 O O . PHE A 1 88 ? 18.551 2.650 -9.986 1.00 77.69 88 PHE A O 1
ATOM 731 N N . GLU A 1 89 ? 16.888 3.933 -10.762 1.00 78.81 89 GLU A N 1
ATOM 732 C CA . GLU A 1 89 ? 17.745 5.122 -10.947 1.00 78.81 89 GLU A CA 1
ATOM 733 C C . GLU A 1 89 ? 18.168 5.776 -9.622 1.00 78.81 89 GLU A C 1
ATOM 735 O O . GLU A 1 89 ? 19.338 6.103 -9.399 1.00 78.81 89 GLU A O 1
ATOM 740 N N . LYS A 1 90 ? 17.197 6.005 -8.735 1.00 81.88 90 LYS A N 1
ATOM 741 C CA . LYS A 1 90 ? 17.323 6.739 -7.470 1.00 81.88 90 LYS A CA 1
ATOM 742 C C . LYS A 1 90 ? 16.502 6.066 -6.362 1.00 81.88 90 LYS A C 1
ATOM 744 O O . LYS A 1 90 ? 15.623 6.703 -5.777 1.00 81.88 90 LYS A O 1
ATOM 749 N N . PRO A 1 91 ? 16.799 4.801 -6.013 1.00 82.19 91 PRO A N 1
ATOM 750 C CA . PRO A 1 91 ? 16.115 4.141 -4.914 1.00 82.19 91 PRO A CA 1
ATOM 751 C C . PRO A 1 91 ? 16.403 4.867 -3.600 1.00 82.19 91 PRO A C 1
ATOM 753 O O . PRO A 1 91 ? 17.554 5.009 -3.178 1.00 82.19 91 PRO A O 1
ATOM 756 N N . THR A 1 92 ? 15.345 5.329 -2.937 1.00 84.19 92 THR A N 1
ATOM 757 C CA . THR A 1 92 ? 15.432 6.001 -1.637 1.00 84.19 92 THR A CA 1
ATOM 758 C C . THR A 1 92 ? 14.477 5.356 -0.651 1.00 84.19 92 THR A C 1
ATOM 760 O O . THR A 1 92 ? 13.327 5.078 -0.987 1.00 84.19 92 THR A O 1
ATOM 763 N N . ARG A 1 93 ? 14.928 5.179 0.598 1.00 82.38 93 ARG A N 1
ATOM 764 C CA . ARG A 1 93 ? 14.107 4.602 1.679 1.00 82.38 93 ARG A CA 1
ATOM 765 C C . ARG A 1 93 ? 12.839 5.397 1.977 1.00 82.38 93 ARG A C 1
ATOM 767 O O . ARG A 1 93 ? 11.912 4.871 2.569 1.00 82.38 93 ARG A O 1
ATOM 774 N N . THR A 1 94 ? 12.818 6.663 1.585 1.00 82.44 94 THR A N 1
ATOM 775 C CA . THR A 1 94 ? 11.696 7.577 1.782 1.00 82.44 94 THR A CA 1
ATOM 776 C C . THR A 1 94 ? 10.684 7.539 0.636 1.00 82.44 94 THR A C 1
ATOM 778 O O . THR A 1 94 ? 9.602 8.104 0.781 1.00 82.44 94 THR A O 1
ATOM 781 N N . SER A 1 95 ? 11.006 6.892 -0.491 1.00 87.19 95 SER A N 1
ATOM 782 C CA . SER A 1 95 ? 10.068 6.734 -1.605 1.00 87.19 95 SER A CA 1
ATOM 783 C C . SER A 1 95 ? 8.996 5.689 -1.293 1.00 87.19 95 SER A C 1
ATOM 785 O O . SER A 1 95 ? 9.243 4.688 -0.617 1.00 87.19 95 SER A O 1
ATOM 787 N N . CYS A 1 96 ? 7.795 5.913 -1.830 1.00 89.88 96 CYS A N 1
ATOM 788 C CA . CYS A 1 96 ? 6.668 5.000 -1.661 1.00 89.88 96 CYS A CA 1
ATOM 789 C C . CYS A 1 96 ? 6.975 3.611 -2.230 1.00 89.88 96 CYS A C 1
ATOM 791 O O . CYS A 1 96 ? 6.737 2.609 -1.565 1.00 89.88 96 CYS A O 1
ATOM 793 N N . ILE A 1 97 ? 7.556 3.560 -3.434 1.00 91.62 97 ILE A N 1
ATOM 794 C CA . ILE A 1 97 ? 7.901 2.312 -4.127 1.00 91.62 97 ILE A CA 1
ATOM 795 C C . ILE A 1 97 ? 8.910 1.499 -3.320 1.00 91.62 97 ILE A C 1
ATOM 797 O O . ILE A 1 97 ? 8.695 0.307 -3.115 1.00 91.62 97 ILE A O 1
ATOM 801 N N . TYR A 1 98 ? 9.966 2.131 -2.797 1.00 89.69 98 TYR A N 1
ATOM 802 C CA . TYR A 1 98 ? 10.932 1.431 -1.952 1.00 89.69 98 TYR A CA 1
ATOM 803 C C . TYR A 1 98 ? 10.259 0.831 -0.718 1.00 89.69 98 TYR A C 1
ATOM 805 O O . TYR A 1 98 ? 10.458 -0.342 -0.411 1.00 89.69 98 TYR A O 1
ATOM 813 N N . ALA A 1 99 ? 9.435 1.613 -0.022 1.00 90.25 99 ALA A N 1
ATOM 814 C CA . ALA A 1 99 ? 8.731 1.106 1.143 1.00 90.25 99 ALA A CA 1
ATOM 815 C C . ALA A 1 99 ? 7.822 -0.076 0.781 1.00 90.25 99 ALA A C 1
ATOM 817 O O . ALA A 1 99 ? 7.879 -1.105 1.443 1.00 90.25 99 ALA A O 1
ATOM 818 N N . ILE A 1 100 ? 7.056 0.018 -0.309 1.00 91.88 100 ILE A N 1
ATOM 819 C CA . ILE A 1 100 ? 6.194 -1.075 -0.780 1.00 91.88 100 ILE A CA 1
ATOM 820 C C . ILE A 1 100 ? 6.994 -2.341 -1.108 1.00 91.88 100 ILE A C 1
ATOM 822 O O . ILE A 1 100 ? 6.512 -3.443 -0.855 1.00 91.88 100 ILE A O 1
ATOM 826 N N . LEU A 1 101 ? 8.200 -2.210 -1.661 1.00 90.69 101 LEU A N 1
ATOM 827 C CA . LEU A 1 101 ? 9.050 -3.349 -2.013 1.00 90.69 101 LEU A CA 1
ATOM 828 C C . LEU A 1 101 ? 9.688 -4.026 -0.795 1.00 90.69 101 LEU A C 1
ATOM 830 O O .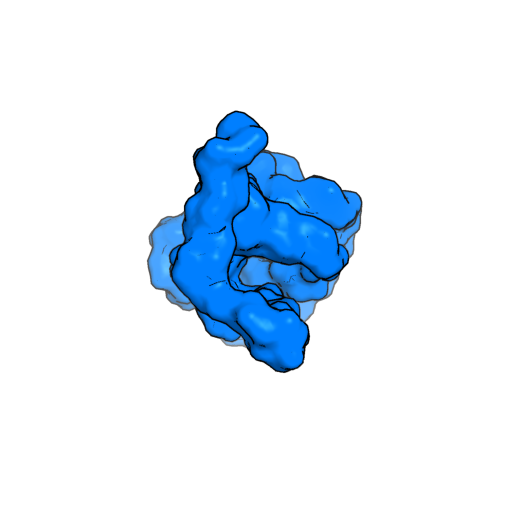 LEU A 1 101 ? 9.816 -5.251 -0.781 1.00 90.69 101 LEU A O 1
ATOM 834 N N . PHE A 1 102 ? 10.104 -3.249 0.207 1.00 89.38 102 PHE A N 1
ATOM 835 C CA . PHE A 1 102 ? 11.013 -3.743 1.245 1.00 89.38 102 PHE A CA 1
ATOM 836 C C . PHE A 1 102 ? 10.417 -3.800 2.655 1.00 89.38 102 PHE A C 1
ATOM 838 O O . PHE A 1 102 ? 10.940 -4.538 3.491 1.00 89.38 102 PHE A O 1
ATOM 845 N N . GLU A 1 103 ? 9.336 -3.075 2.938 1.00 88.81 103 GLU A N 1
ATOM 846 C CA . GLU A 1 103 ? 8.739 -3.033 4.272 1.00 88.81 103 GLU A CA 1
ATOM 847 C C . GLU A 1 103 ? 7.752 -4.188 4.496 1.00 88.81 103 GLU A C 1
ATOM 849 O O . GLU A 1 103 ? 6.917 -4.506 3.648 1.00 88.81 103 GLU A O 1
ATOM 854 N N . ASP A 1 104 ? 7.818 -4.807 5.679 1.00 86.44 104 ASP A N 1
ATOM 855 C CA . ASP A 1 104 ? 7.095 -6.051 5.976 1.00 86.44 104 ASP A CA 1
ATOM 856 C C . ASP A 1 104 ? 5.571 -5.933 5.860 1.00 86.44 104 ASP A C 1
ATOM 858 O O . ASP A 1 104 ? 4.919 -6.878 5.431 1.00 86.44 104 ASP A O 1
ATOM 862 N N . TYR A 1 105 ? 4.997 -4.774 6.188 1.00 86.56 105 TYR A N 1
ATOM 863 C CA . TYR A 1 105 ? 3.548 -4.541 6.114 1.00 86.56 105 TYR A CA 1
ATOM 864 C C . TYR A 1 105 ? 3.007 -4.449 4.681 1.00 86.56 105 TYR A C 1
ATOM 866 O O . TYR A 1 105 ? 1.792 -4.450 4.491 1.00 86.56 105 TYR A O 1
ATOM 874 N N . PHE A 1 106 ? 3.877 -4.376 3.672 1.00 89.19 106 PHE A N 1
ATOM 875 C CA . PHE A 1 106 ? 3.475 -4.403 2.267 1.00 89.19 106 PHE A CA 1
ATOM 876 C C . PHE A 1 106 ? 3.825 -5.711 1.556 1.00 89.19 106 PHE A C 1
ATOM 878 O O . PHE A 1 106 ? 3.311 -5.946 0.458 1.00 89.19 106 PHE A O 1
ATOM 885 N N . LYS A 1 107 ? 4.651 -6.576 2.158 1.00 85.75 107 LYS A N 1
ATOM 886 C CA . LYS A 1 107 ? 5.058 -7.849 1.551 1.00 85.75 107 LYS A CA 1
ATOM 887 C C . LYS A 1 107 ? 3.846 -8.715 1.219 1.00 85.75 107 LYS A C 1
ATOM 889 O O . LYS A 1 107 ? 2.981 -8.939 2.061 1.00 85.75 107 LYS A O 1
ATOM 894 N N . GLY A 1 108 ? 3.792 -9.202 -0.020 1.00 81.44 108 GLY A N 1
ATOM 895 C CA . GLY A 1 108 ? 2.701 -10.055 -0.499 1.00 81.44 108 GLY A CA 1
ATOM 896 C C . GLY A 1 108 ? 1.377 -9.324 -0.753 1.00 81.44 108 GLY A C 1
ATOM 897 O O . GLY A 1 108 ? 0.394 -9.966 -1.114 1.00 81.44 108 GLY A O 1
ATOM 898 N N . SER A 1 109 ? 1.323 -7.997 -0.593 1.00 86.69 109 SER A N 1
ATOM 899 C CA . SER A 1 109 ? 0.166 -7.213 -1.036 1.00 86.69 109 SER A CA 1
ATOM 900 C C . SER A 1 109 ? 0.070 -7.185 -2.566 1.00 86.69 109 SER A C 1
ATOM 902 O O . SER A 1 109 ? 1.077 -7.302 -3.266 1.00 86.69 109 SER A O 1
ATOM 904 N N . LEU A 1 110 ? -1.136 -6.957 -3.100 1.00 88.19 110 LEU A N 1
ATOM 905 C CA . LEU A 1 110 ? -1.352 -6.837 -4.547 1.00 88.19 110 LEU A CA 1
ATOM 906 C C . LEU A 1 110 ? -0.481 -5.733 -5.167 1.00 88.19 110 LEU A C 1
ATOM 908 O O . LEU A 1 110 ? 0.080 -5.922 -6.242 1.00 88.19 110 LEU A O 1
ATOM 912 N N . LEU A 1 111 ? -0.334 -4.597 -4.479 1.00 90.06 111 LEU A N 1
ATOM 913 C CA . LEU A 1 111 ? 0.512 -3.495 -4.938 1.00 90.06 111 LEU A CA 1
ATOM 914 C C . LEU A 1 111 ? 1.997 -3.884 -4.964 1.00 90.06 111 LEU A C 1
ATOM 916 O O . LEU A 1 111 ? 2.685 -3.569 -5.930 1.00 90.06 111 LEU A O 1
ATOM 920 N N . ASN A 1 112 ? 2.483 -4.597 -3.942 1.00 92.06 112 ASN A N 1
ATOM 921 C CA . ASN A 1 112 ? 3.849 -5.127 -3.919 1.00 92.06 112 ASN A CA 1
ATOM 922 C C . ASN A 1 112 ? 4.098 -6.069 -5.104 1.00 92.06 112 ASN A C 1
ATOM 924 O O . ASN A 1 112 ? 5.057 -5.857 -5.843 1.00 92.06 112 ASN A O 1
ATOM 928 N N . GLN A 1 113 ? 3.190 -7.019 -5.349 1.00 91.81 113 GLN A N 1
ATOM 929 C CA . GLN A 1 113 ? 3.281 -7.917 -6.502 1.00 91.81 113 GLN A CA 1
ATOM 930 C C . GLN A 1 113 ? 3.237 -7.148 -7.829 1.00 91.81 113 GLN A C 1
ATOM 932 O O . GLN A 1 113 ? 4.056 -7.386 -8.704 1.00 91.81 113 GLN A O 1
ATOM 937 N N . THR A 1 114 ? 2.350 -6.160 -7.947 1.00 91.38 114 THR A N 1
ATOM 938 C CA . THR A 1 114 ? 2.196 -5.351 -9.165 1.00 91.38 114 THR A CA 1
ATOM 939 C C . THR A 1 114 ? 3.472 -4.578 -9.502 1.00 91.38 114 THR A C 1
ATOM 941 O O . THR A 1 114 ? 3.859 -4.504 -10.666 1.00 91.38 114 THR A O 1
ATOM 944 N N . ILE A 1 115 ? 4.139 -3.993 -8.501 1.00 91.44 115 ILE A N 1
ATOM 945 C CA . ILE A 1 115 ? 5.414 -3.296 -8.713 1.00 91.44 115 ILE A CA 1
ATOM 946 C C . ILE A 1 115 ? 6.505 -4.298 -9.104 1.00 91.44 115 ILE A C 1
ATOM 948 O O . ILE A 1 115 ? 7.262 -4.023 -10.031 1.00 91.44 115 ILE A O 1
ATOM 952 N N . ILE A 1 116 ? 6.577 -5.457 -8.440 1.00 92.06 116 ILE A N 1
ATOM 953 C CA . ILE A 1 116 ? 7.538 -6.518 -8.779 1.00 92.06 116 ILE A CA 1
ATOM 954 C C . ILE A 1 116 ? 7.344 -6.980 -10.227 1.00 92.06 116 ILE A C 1
ATOM 956 O O . ILE A 1 116 ? 8.314 -7.018 -10.979 1.00 92.06 116 ILE A O 1
ATOM 960 N N . ASP A 1 117 ? 6.110 -7.260 -10.641 1.00 92.12 117 ASP A N 1
ATOM 961 C CA . ASP A 1 117 ? 5.795 -7.722 -11.994 1.00 92.12 11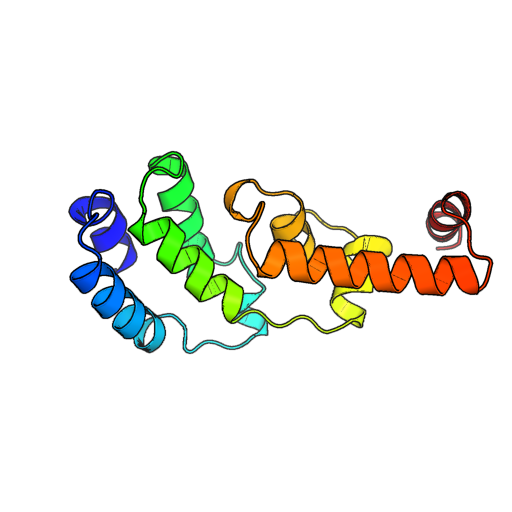7 ASP A CA 1
ATOM 962 C C . ASP A 1 117 ? 6.186 -6.681 -13.050 1.00 92.12 117 ASP A C 1
ATOM 964 O O . ASP A 1 117 ? 6.749 -7.027 -14.087 1.00 92.12 117 ASP A O 1
ATOM 968 N N . GLN A 1 118 ? 5.957 -5.392 -12.775 1.00 91.25 118 GLN A N 1
ATOM 969 C CA . GLN A 1 118 ? 6.376 -4.312 -13.672 1.00 91.25 118 GLN A CA 1
ATOM 970 C C . GLN A 1 118 ? 7.900 -4.181 -13.755 1.00 91.25 118 GLN A C 1
ATOM 972 O O . GLN A 1 118 ? 8.437 -4.006 -14.848 1.00 91.25 118 GLN A O 1
ATOM 977 N N . LEU A 1 119 ? 8.612 -4.303 -12.631 1.00 90.38 119 LEU A N 1
ATOM 978 C CA . LEU A 1 119 ? 10.078 -4.297 -12.616 1.00 90.38 119 LEU A CA 1
ATOM 979 C C . LEU A 1 119 ? 10.657 -5.504 -13.369 1.00 90.38 119 LEU A C 1
ATOM 981 O O . LEU A 1 119 ? 11.632 -5.347 -14.100 1.00 90.38 119 LEU A O 1
ATOM 985 N N . LEU A 1 120 ? 10.050 -6.686 -13.232 1.00 90.38 120 LEU A N 1
ATOM 986 C CA . LEU A 1 120 ? 10.438 -7.890 -13.973 1.00 90.38 120 LEU A CA 1
ATOM 987 C C . LEU A 1 120 ? 10.163 -7.751 -15.475 1.00 90.38 120 LEU A C 1
ATOM 989 O O . LEU A 1 120 ? 11.005 -8.126 -16.284 1.00 90.38 120 LEU A O 1
ATOM 993 N N . ALA A 1 121 ? 9.025 -7.176 -15.866 1.00 90.56 121 ALA A N 1
ATOM 994 C CA . ALA A 1 121 ? 8.709 -6.925 -17.272 1.00 90.56 121 ALA A CA 1
ATOM 995 C C . ALA A 1 121 ? 9.694 -5.937 -17.923 1.00 90.56 121 ALA A C 1
ATOM 997 O O . ALA A 1 121 ? 10.134 -6.151 -19.056 1.00 90.56 121 ALA A O 1
ATOM 998 N N . LEU A 1 122 ? 10.079 -4.885 -17.192 1.00 87.38 122 LEU A N 1
ATOM 999 C CA . LEU A 1 122 ? 11.125 -3.953 -17.616 1.00 87.38 122 LEU A CA 1
ATOM 1000 C C . LEU A 1 122 ? 12.471 -4.661 -17.771 1.00 87.38 122 LEU A C 1
ATOM 1002 O O . LEU A 1 122 ? 13.136 -4.501 -18.790 1.00 87.38 122 LEU A O 1
ATOM 1006 N N . TRP A 1 123 ? 12.842 -5.474 -16.780 1.00 85.88 123 TRP A N 1
ATOM 1007 C CA . TRP A 1 123 ? 14.075 -6.250 -16.805 1.00 85.88 123 TRP A CA 1
ATOM 1008 C C . TRP A 1 123 ? 14.147 -7.182 -18.020 1.00 85.88 123 TRP A C 1
ATOM 1010 O O . TRP A 1 123 ? 15.143 -7.161 -18.736 1.00 85.88 123 TRP A O 1
ATOM 1020 N N . ASN A 1 124 ? 13.081 -7.939 -18.289 1.00 88.88 124 ASN A N 1
ATOM 1021 C CA . ASN A 1 124 ? 13.025 -8.858 -19.427 1.00 88.88 124 ASN A CA 1
ATOM 1022 C C . ASN A 1 124 ? 13.147 -8.111 -20.764 1.00 88.88 124 ASN A C 1
ATOM 1024 O O . ASN A 1 124 ? 13.898 -8.539 -21.631 1.00 88.88 124 ASN A O 1
ATOM 1028 N N . THR A 1 125 ? 12.481 -6.958 -20.903 1.00 87.81 125 THR A N 1
ATOM 1029 C CA . THR A 1 125 ? 12.617 -6.105 -22.100 1.00 87.81 125 THR A CA 1
ATOM 1030 C C . THR A 1 125 ? 14.068 -5.674 -22.317 1.00 87.81 125 THR A C 1
ATOM 1032 O O . THR A 1 125 ? 14.592 -5.761 -23.422 1.00 87.81 125 THR A O 1
ATOM 1035 N N . TRP A 1 126 ? 14.744 -5.226 -21.259 1.00 86.12 126 TRP A N 1
ATOM 1036 C CA . TRP A 1 126 ? 16.145 -4.820 -21.343 1.00 86.12 126 TRP A CA 1
ATOM 1037 C C . TRP A 1 126 ? 17.071 -5.994 -21.667 1.00 86.12 126 TRP A C 1
ATOM 1039 O O . TRP A 1 126 ? 17.998 -5.839 -22.461 1.00 86.12 126 TRP A O 1
ATOM 1049 N N . GLU A 1 127 ? 16.827 -7.166 -21.086 1.00 86.00 127 GLU A N 1
ATOM 1050 C CA . GLU A 1 127 ? 17.591 -8.378 -21.386 1.00 86.00 127 GLU A CA 1
ATOM 1051 C C . GLU A 1 127 ? 17.438 -8.799 -22.857 1.00 86.00 127 GLU A C 1
ATOM 1053 O O . GLU A 1 127 ? 18.445 -9.090 -23.507 1.00 86.00 127 GLU A O 1
ATOM 1058 N N . ASP A 1 128 ? 16.221 -8.731 -23.409 1.00 88.50 128 ASP A N 1
ATOM 1059 C CA . ASP A 1 128 ? 15.940 -8.970 -24.832 1.00 88.50 128 ASP A CA 1
ATOM 1060 C C . ASP A 1 128 ? 16.662 -7.958 -25.745 1.00 88.50 128 ASP A C 1
ATOM 1062 O O . ASP A 1 128 ? 17.121 -8.301 -26.837 1.00 88.50 128 ASP A O 1
ATOM 1066 N N . GLU A 1 129 ? 16.836 -6.719 -25.279 1.00 88.38 129 GLU A N 1
ATOM 1067 C CA . GLU A 1 129 ? 17.634 -5.673 -25.937 1.00 88.38 129 GLU A CA 1
ATOM 1068 C C . GLU A 1 129 ? 19.156 -5.835 -25.725 1.00 88.38 129 GLU A C 1
ATOM 1070 O O . GLU A 1 129 ? 19.957 -5.050 -26.241 1.00 88.38 129 GLU A O 1
ATOM 1075 N N . GLY A 1 130 ? 19.588 -6.871 -24.999 1.00 83.00 130 GLY A N 1
ATOM 1076 C CA . GLY A 1 130 ? 20.992 -7.206 -24.767 1.00 83.00 130 GLY A CA 1
ATOM 1077 C C . GLY A 1 130 ? 21.633 -6.511 -23.563 1.00 83.00 130 GLY A C 1
ATOM 1078 O O . GLY A 1 130 ? 22.853 -6.622 -23.378 1.00 83.00 130 GLY A O 1
ATOM 1079 N N . PHE A 1 131 ? 20.851 -5.822 -22.727 1.00 78.88 131 PHE A N 1
ATOM 1080 C CA . PHE A 1 131 ? 21.336 -5.278 -21.462 1.00 78.88 131 PHE A CA 1
ATOM 1081 C C . PHE A 1 131 ? 21.565 -6.392 -20.438 1.00 78.88 131 PHE A C 1
ATOM 1083 O O . PHE A 1 131 ? 20.799 -7.341 -20.307 1.00 78.88 131 PHE A O 1
ATOM 1090 N N . ARG A 1 132 ? 22.639 -6.261 -19.662 1.00 74.62 132 ARG A N 1
ATOM 1091 C CA . ARG A 1 132 ? 23.032 -7.219 -18.623 1.00 74.62 132 ARG A CA 1
ATOM 1092 C C . ARG A 1 132 ? 23.034 -6.572 -17.249 1.00 74.62 132 ARG A C 1
ATOM 1094 O O . ARG A 1 132 ? 23.294 -5.380 -17.103 1.00 74.62 132 ARG A O 1
ATOM 1101 N N . ALA A 1 133 ? 22.828 -7.373 -16.203 1.00 69.06 133 ALA A N 1
ATOM 1102 C CA . ALA A 1 133 ? 22.624 -6.848 -14.846 1.00 69.06 133 ALA A CA 1
ATOM 1103 C C . ALA A 1 133 ? 23.859 -6.101 -14.321 1.00 69.06 133 ALA A C 1
ATOM 1105 O O . ALA A 1 133 ? 23.755 -5.124 -13.583 1.00 69.06 133 ALA A O 1
ATOM 1106 N N . ASN A 1 134 ? 25.047 -6.516 -14.761 1.00 68.25 134 ASN A N 1
ATOM 1107 C CA . ASN A 1 134 ? 26.307 -5.851 -14.447 1.00 68.25 134 ASN A CA 1
ATOM 1108 C C . ASN A 1 134 ? 26.459 -4.460 -15.100 1.00 68.25 134 ASN A C 1
ATOM 1110 O O . ASN A 1 134 ? 27.330 -3.704 -14.677 1.00 68.25 134 ASN A O 1
ATOM 1114 N N . GLN A 1 135 ? 25.618 -4.094 -16.074 1.00 65.50 135 GLN A N 1
ATOM 1115 C CA . GLN A 1 135 ? 25.592 -2.768 -16.707 1.00 65.50 135 GLN A CA 1
ATOM 1116 C C . GLN A 1 135 ? 24.686 -1.769 -15.964 1.00 65.50 135 GLN A C 1
ATOM 1118 O O . GLN A 1 135 ? 24.870 -0.561 -16.108 1.00 65.50 135 GLN A O 1
ATOM 1123 N N . LEU A 1 136 ? 23.785 -2.235 -15.085 1.00 63.75 136 LEU A N 1
ATOM 1124 C CA . LEU A 1 136 ? 23.002 -1.361 -14.194 1.00 63.75 136 LEU A CA 1
ATOM 1125 C C . LEU A 1 136 ? 23.896 -0.592 -13.203 1.00 63.75 136 LEU A C 1
ATOM 1127 O O . LEU A 1 136 ? 23.575 0.525 -12.804 1.00 63.75 136 LEU A O 1
ATOM 1131 N N . GLN A 1 137 ? 25.061 -1.143 -12.834 1.00 55.06 137 GLN A N 1
ATOM 1132 C CA . GLN A 1 137 ? 26.028 -0.454 -11.967 1.00 55.06 137 GLN A CA 1
ATOM 1133 C C . GLN A 1 137 ? 26.799 0.675 -12.674 1.00 55.06 137 GLN A C 1
ATOM 1135 O O . GLN A 1 137 ? 27.392 1.522 -12.002 1.00 55.06 137 GLN A O 1
ATOM 1140 N N . SER A 1 138 ? 26.790 0.730 -14.010 1.00 47.16 138 SER A N 1
ATOM 1141 C CA . SER A 1 138 ? 27.574 1.700 -14.786 1.00 47.16 138 SER A CA 1
ATOM 1142 C C . SER A 1 138 ? 26.989 3.118 -14.779 1.00 47.16 138 SER A C 1
ATOM 1144 O O . SER A 1 138 ? 27.710 4.068 -15.073 1.00 47.16 138 SER A O 1
ATOM 1146 N N . TRP A 1 139 ? 25.726 3.298 -14.381 1.00 42.88 139 TRP A N 1
ATOM 1147 C CA . TRP A 1 139 ? 25.063 4.610 -14.389 1.00 42.88 139 TRP A CA 1
ATOM 1148 C C . TRP A 1 139 ? 25.469 5.536 -13.230 1.00 42.88 139 TRP A C 1
ATOM 1150 O O . TRP A 1 139 ? 25.372 6.753 -13.357 1.00 42.88 139 TRP A O 1
ATOM 1160 N N . LYS A 1 140 ? 26.019 5.005 -12.129 1.00 42.69 140 LYS A N 1
ATOM 1161 C CA . LYS A 1 140 ? 26.519 5.823 -11.001 1.00 42.69 140 LYS A CA 1
ATOM 1162 C C . LYS A 1 140 ? 27.916 6.425 -11.211 1.00 42.69 140 LYS A C 1
ATOM 1164 O O . LYS A 1 140 ? 28.414 7.089 -10.311 1.00 42.69 140 LYS A O 1
ATOM 1169 N N . LYS A 1 141 ? 28.571 6.181 -12.3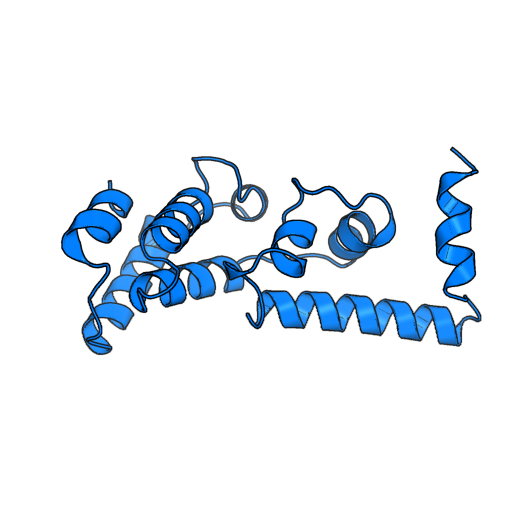53 1.00 37.91 141 LYS A N 1
ATOM 1170 C CA . LYS A 1 141 ? 29.919 6.711 -12.648 1.00 37.91 141 LYS A CA 1
ATOM 1171 C C . LYS A 1 141 ? 29.953 7.842 -13.683 1.00 37.91 141 LYS A C 1
ATOM 1173 O O . LYS A 1 141 ? 31.048 8.268 -14.035 1.00 37.91 141 LYS A O 1
ATOM 1178 N N . ILE A 1 142 ? 28.804 8.318 -14.173 1.00 37.84 142 ILE A N 1
ATOM 1179 C CA . ILE A 1 142 ? 28.745 9.349 -15.232 1.00 37.84 142 ILE A CA 1
ATOM 1180 C C . ILE A 1 142 ? 28.059 10.658 -14.771 1.00 37.84 142 ILE A C 1
ATOM 1182 O O . ILE A 1 142 ? 28.009 11.615 -15.536 1.00 37.84 142 ILE A O 1
ATOM 1186 N N . PHE A 1 143 ? 27.636 10.775 -13.506 1.00 34.06 143 PHE A N 1
ATOM 1187 C CA . PHE A 1 143 ? 27.179 12.048 -12.925 1.00 34.06 143 PHE A CA 1
ATOM 1188 C C . PHE A 1 143 ? 27.744 12.268 -11.525 1.00 34.06 143 PHE A C 1
ATOM 1190 O O . PHE A 1 143 ? 27.713 11.299 -10.731 1.00 34.06 143 PHE A O 1
#

Radius of gyration: 17.7 Å; chains: 1; bounding box: 50×24×47 Å

Organism: NCBI:txid433720

Foldseek 3Di:
DVLCCCLPPQQPDPDPVVLVVVLVVCCVPQVPDDLVLLFQCCDPSHPNVSLVVSCVVSVNSRPSSLVNNLSSLVPHDDDLVLLCCCVQVPPDPRTSLNCLQPPPSNPPRPNNVVSVVSVVVVVVVVVVVVDDPVCSVVNVPPD